Protein AF-U1ZFM5-F1 (afdb_monomer_lite)

Foldseek 3Di:
DAQWDDDPPDIDGAEDEDECDPDWDFPQDDVNHTYTYYNFDPDPPRSVLRVLVSVCVVVVHDSVSDDDPDD

Radius of gyration: 11.8 Å; chains: 1; bounding box: 30×27×23 Å

Secondary structure (DSSP, 8-state):
--SEEEETTEEEE-EEEE-S-SS-EEEEEETTEEEEE-SS-S-TTHHHHHHHHHHHHHHT--GGG---S--

Sequence (71 aa):
MSWYRWDGEDLILDCHLQPKASSDAFAGLHGDRLKIRLTAPPVEGQANAQLQTFLAKAFGVAKSQVSLESG

pLDDT: mean 89.82, std 7.25, range [65.06, 96.12]

Structure (mmCIF, N/CA/C/O backbone):
data_AF-U1ZFM5-F1
#
_entry.id   AF-U1ZFM5-F1
#
loop_
_atom_site.group_PDB
_atom_site.id
_atom_site.type_symbol
_atom_site.label_atom_id
_atom_site.label_alt_id
_atom_site.label_comp_id
_atom_site.label_asym_id
_atom_site.label_entity_id
_atom_site.label_seq_id
_atom_site.pdbx_PDB_ins_code
_atom_site.Cartn_x
_atom_site.Cartn_y
_atom_site.Cartn_z
_atom_site.occupancy
_atom_site.B_iso_or_equiv
_atom_site.auth_seq_id
_atom_site.auth_comp_id
_atom_site.auth_asym_id
_atom_site.auth_atom_id
_atom_site.pdbx_PDB_model_num
ATOM 1 N N . MET A 1 1 ? -5.601 -18.091 -1.990 1.00 66.56 1 MET A N 1
ATOM 2 C CA . MET A 1 1 ? -6.277 -17.306 -0.930 1.00 66.56 1 MET A CA 1
ATOM 3 C C . MET A 1 1 ? -6.702 -15.961 -1.513 1.00 66.56 1 MET A C 1
ATOM 5 O O . MET A 1 1 ? -6.206 -15.594 -2.570 1.00 66.56 1 MET A O 1
ATOM 9 N N . SER A 1 2 ? -7.633 -15.239 -0.886 1.00 86.88 2 SER A N 1
ATOM 10 C CA . SER A 1 2 ? -7.952 -13.866 -1.308 1.00 86.88 2 SER A CA 1
ATOM 11 C C . SER A 1 2 ? -6.935 -12.895 -0.707 1.00 86.88 2 SER A C 1
ATOM 13 O O . SER A 1 2 ? -6.617 -13.010 0.469 1.00 86.88 2 SER A O 1
ATOM 15 N N . TRP A 1 3 ? -6.462 -11.931 -1.498 1.00 92.75 3 TRP A N 1
ATOM 16 C CA . TRP A 1 3 ? -5.549 -10.847 -1.086 1.00 92.75 3 TRP A CA 1
ATOM 17 C C . TRP A 1 3 ? -6.244 -9.757 -0.253 1.00 92.75 3 TRP A C 1
ATOM 19 O O . TRP A 1 3 ? -5.665 -8.710 0.028 1.00 92.75 3 TRP A O 1
ATOM 29 N N . TYR A 1 4 ? -7.511 -9.971 0.092 1.00 94.62 4 TYR A N 1
ATOM 30 C CA . TYR A 1 4 ? -8.305 -9.087 0.921 1.00 94.62 4 TYR A CA 1
ATOM 31 C C . TYR A 1 4 ? -9.292 -9.893 1.758 1.00 94.62 4 TYR A C 1
ATOM 33 O O . TYR A 1 4 ? -9.710 -10.993 1.372 1.00 94.62 4 TYR A O 1
ATOM 41 N N . ARG A 1 5 ? -9.704 -9.308 2.878 1.00 95.00 5 ARG A N 1
ATOM 42 C CA . ARG A 1 5 ? -10.825 -9.776 3.694 1.00 95.00 5 ARG A CA 1
ATOM 43 C C . ARG A 1 5 ? -11.535 -8.586 4.327 1.00 95.00 5 ARG A C 1
ATOM 45 O O . ARG A 1 5 ? -10.921 -7.548 4.540 1.00 95.00 5 ARG A O 1
ATOM 52 N N . TRP A 1 6 ? -12.809 -8.768 4.638 1.00 94.81 6 TRP A N 1
ATOM 53 C CA . TRP A 1 6 ? -13.554 -7.838 5.477 1.00 94.81 6 TRP A CA 1
ATOM 54 C C . TRP A 1 6 ? -13.496 -8.313 6.925 1.00 94.81 6 TRP A C 1
ATOM 56 O O . TRP A 1 6 ? -13.684 -9.506 7.178 1.00 94.81 6 TRP A O 1
ATOM 66 N N . ASP A 1 7 ? -13.237 -7.391 7.843 1.00 94.62 7 ASP A N 1
ATOM 67 C CA . ASP A 1 7 ? -13.333 -7.595 9.285 1.00 94.62 7 ASP A CA 1
ATOM 68 C C . ASP A 1 7 ? -14.282 -6.538 9.858 1.00 94.62 7 ASP A C 1
ATOM 70 O O . ASP A 1 7 ? -13.934 -5.369 10.000 1.00 94.62 7 ASP A O 1
ATOM 74 N N . GLY A 1 8 ? -15.543 -6.923 10.070 1.00 95.06 8 GLY A N 1
ATOM 75 C CA . GLY A 1 8 ? -16.607 -5.967 10.372 1.00 95.06 8 GLY A CA 1
ATOM 76 C C . GLY A 1 8 ? -16.782 -4.937 9.250 1.00 95.06 8 GLY A C 1
ATOM 77 O O . GLY A 1 8 ? -17.167 -5.291 8.135 1.00 95.06 8 GLY A O 1
ATOM 78 N N . GLU A 1 9 ? -16.519 -3.668 9.564 1.00 93.19 9 GLU A N 1
AT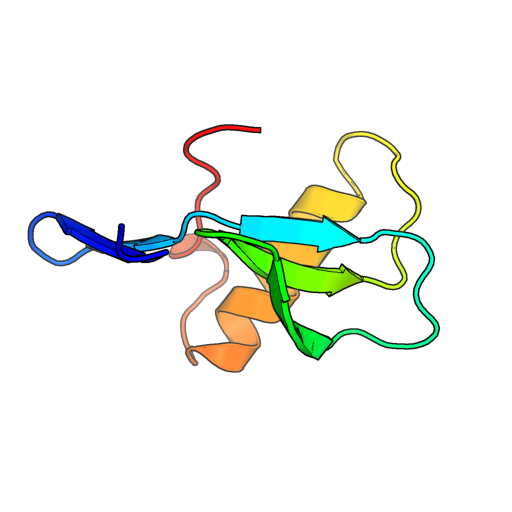OM 79 C CA . GLU A 1 9 ? -16.599 -2.536 8.628 1.00 93.19 9 GLU A CA 1
ATOM 80 C C . GLU A 1 9 ? -15.253 -2.228 7.943 1.00 93.19 9 GLU A C 1
ATOM 82 O O . GLU A 1 9 ? -15.207 -1.409 7.022 1.00 93.19 9 GLU A O 1
ATOM 87 N N . ASP A 1 10 ? -14.174 -2.912 8.337 1.00 94.50 10 ASP A N 1
ATOM 88 C CA . ASP A 1 10 ? -12.822 -2.658 7.848 1.00 94.50 10 ASP A CA 1
ATOM 89 C C . ASP A 1 10 ? -12.438 -3.603 6.699 1.00 94.50 10 ASP A C 1
ATOM 91 O O . ASP A 1 10 ? -12.643 -4.820 6.745 1.00 94.50 10 ASP A O 1
ATOM 95 N N . LEU A 1 11 ? -11.832 -3.042 5.649 1.00 95.44 11 LEU A N 1
ATOM 96 C CA . LEU A 1 11 ? -11.251 -3.799 4.540 1.00 95.44 11 LEU A CA 1
ATOM 97 C C . LEU A 1 11 ? -9.755 -4.006 4.780 1.00 95.44 11 LEU A C 1
ATOM 99 O O . LEU A 1 11 ? -8.955 -3.080 4.637 1.00 95.44 11 LEU A O 1
ATOM 103 N N . ILE A 1 12 ? -9.364 -5.245 5.065 1.00 94.69 12 ILE A N 1
ATOM 104 C CA . ILE A 1 12 ? -7.964 -5.624 5.255 1.00 94.69 12 ILE A CA 1
ATOM 105 C C . ILE A 1 12 ? -7.392 -6.112 3.924 1.00 94.69 12 ILE A C 1
ATOM 107 O O . ILE A 1 12 ? -7.956 -7.004 3.286 1.00 94.69 12 ILE A O 1
ATOM 111 N N . LEU A 1 13 ? -6.256 -5.539 3.517 1.00 94.12 13 LEU A N 1
ATOM 112 C CA . LEU A 1 13 ? -5.570 -5.846 2.262 1.00 94.12 13 LEU A CA 1
ATOM 113 C C . LEU A 1 13 ? -4.186 -6.446 2.520 1.00 94.12 13 LEU A C 1
ATOM 115 O O . LEU A 1 13 ? -3.308 -5.785 3.076 1.00 94.12 13 LEU A O 1
ATOM 119 N N . ASP A 1 14 ? -3.946 -7.648 2.008 1.00 93.94 14 ASP A N 1
ATOM 120 C CA . ASP A 1 14 ? -2.619 -8.252 1.991 1.00 93.94 14 ASP A CA 1
ATOM 121 C C . ASP A 1 14 ? -1.841 -7.727 0.781 1.00 93.94 14 ASP A C 1
ATOM 123 O O . ASP A 1 14 ? -2.051 -8.144 -0.362 1.00 93.94 14 ASP A O 1
ATOM 127 N N . CYS A 1 15 ? -0.933 -6.784 1.028 1.00 91.75 15 CYS A N 1
ATOM 128 C CA . CYS A 1 15 ? -0.219 -6.067 -0.025 1.00 91.75 15 CYS A CA 1
ATOM 129 C C . CYS A 1 15 ? 1.236 -6.537 -0.183 1.00 91.75 15 CYS A C 1
ATOM 131 O O . CYS A 1 15 ? 1.914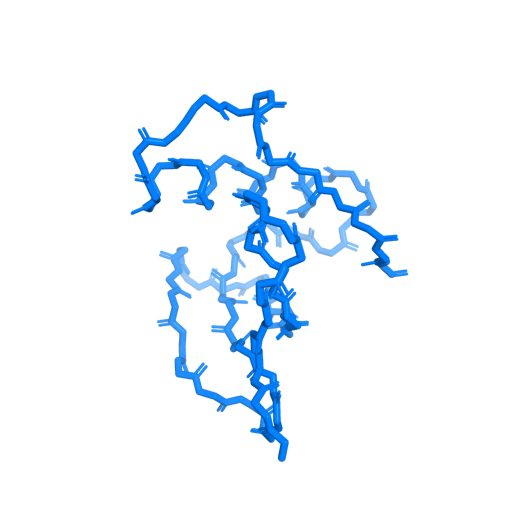 -6.922 0.770 1.00 91.75 15 CYS A O 1
ATOM 133 N N . HIS A 1 16 ? 1.746 -6.461 -1.410 1.00 91.81 16 HIS A N 1
ATOM 134 C CA . HIS A 1 16 ? 3.164 -6.589 -1.724 1.00 91.81 16 HIS A CA 1
ATOM 135 C C . HIS A 1 16 ? 3.664 -5.278 -2.333 1.00 91.81 16 HIS A C 1
ATOM 137 O O . HIS A 1 16 ? 3.295 -4.922 -3.457 1.00 91.81 16 HIS A O 1
ATOM 143 N N . LEU A 1 17 ? 4.499 -4.557 -1.585 1.00 90.56 17 LEU A N 1
ATOM 144 C CA . LEU A 1 17 ? 5.030 -3.266 -2.008 1.00 90.56 17 LEU A CA 1
ATOM 145 C C . LEU A 1 17 ? 6.262 -3.451 -2.891 1.00 90.56 17 LEU A C 1
ATOM 147 O O . LEU A 1 17 ? 7.231 -4.099 -2.503 1.00 90.56 17 LEU A O 1
ATOM 151 N N . GLN A 1 18 ? 6.242 -2.827 -4.065 1.00 90.56 18 GLN A N 1
ATOM 152 C CA . GLN A 1 18 ? 7.397 -2.696 -4.940 1.00 90.56 18 GLN A CA 1
ATOM 153 C C . GLN A 1 18 ? 7.864 -1.227 -4.934 1.00 90.56 18 GLN A C 1
ATOM 155 O O . GLN A 1 18 ? 7.293 -0.408 -5.662 1.00 90.56 18 GLN A O 1
ATOM 160 N N . PRO A 1 19 ? 8.883 -0.886 -4.129 1.00 88.88 19 PRO A N 1
ATOM 161 C CA . PRO A 1 19 ? 9.453 0.458 -4.071 1.00 88.88 19 PRO A CA 1
ATOM 162 C C . PRO A 1 19 ? 10.258 0.781 -5.340 1.00 88.88 19 PRO A C 1
ATOM 164 O O . PRO A 1 19 ? 10.532 -0.104 -6.159 1.00 88.88 19 PRO A O 1
ATOM 167 N N . LYS A 1 20 ? 10.693 2.043 -5.478 1.00 87.00 20 LYS A N 1
ATOM 168 C CA . LYS A 1 20 ? 11.488 2.543 -6.623 1.00 87.00 20 LYS A CA 1
ATOM 169 C C . LYS A 1 20 ? 10.814 2.322 -7.987 1.00 87.00 20 LYS A C 1
ATOM 171 O O . LYS A 1 20 ? 11.483 2.087 -8.994 1.00 87.00 20 LYS A O 1
ATOM 176 N N . ALA A 1 21 ? 9.487 2.363 -8.031 1.00 89.88 21 ALA A N 1
ATOM 177 C CA . ALA A 1 21 ? 8.753 2.328 -9.287 1.00 89.88 21 ALA A CA 1
ATOM 178 C C . ALA A 1 21 ? 8.812 3.683 -10.009 1.00 89.88 21 ALA A C 1
ATOM 180 O O . ALA A 1 21 ? 9.106 4.713 -9.411 1.00 89.88 21 ALA A O 1
ATOM 181 N N . SER A 1 22 ? 8.486 3.692 -11.302 1.00 90.31 22 SER A N 1
ATOM 182 C CA . SER A 1 22 ? 8.366 4.927 -12.088 1.00 90.31 22 SER A CA 1
ATOM 183 C C . SER A 1 22 ? 7.091 5.724 -11.785 1.00 90.31 22 SER A C 1
ATOM 185 O O . SER A 1 22 ? 7.004 6.894 -12.142 1.00 90.31 22 SER A O 1
ATOM 187 N N . SER A 1 23 ? 6.089 5.095 -11.166 1.00 89.88 23 SER A N 1
ATOM 188 C CA . SER A 1 23 ? 4.808 5.706 -10.792 1.00 89.88 23 SER A CA 1
ATOM 189 C C . SER A 1 23 ? 4.100 4.890 -9.707 1.00 89.88 23 SER A C 1
ATOM 191 O O . SER A 1 23 ? 4.356 3.689 -9.564 1.00 89.88 23 SER A O 1
ATOM 193 N N . ASP A 1 24 ? 3.193 5.550 -8.984 1.00 92.38 24 ASP A N 1
ATOM 194 C CA . ASP A 1 24 ? 2.332 4.924 -7.981 1.00 92.38 24 ASP A CA 1
ATOM 195 C C . ASP A 1 24 ? 1.133 4.263 -8.657 1.00 92.38 24 ASP A C 1
ATOM 197 O O . ASP A 1 24 ? 0.323 4.938 -9.297 1.00 92.38 24 ASP A O 1
ATOM 201 N N . ALA A 1 25 ? 1.023 2.940 -8.548 1.00 94.81 25 ALA A N 1
ATOM 202 C CA . ALA A 1 25 ? -0.050 2.199 -9.201 1.00 94.81 25 ALA A CA 1
ATOM 203 C C . ALA A 1 25 ? -0.273 0.811 -8.597 1.00 94.81 25 ALA A C 1
ATOM 205 O O . ALA A 1 25 ? 0.673 0.117 -8.209 1.00 94.81 25 ALA A O 1
ATOM 206 N N . PHE A 1 26 ? -1.521 0.346 -8.663 1.00 94.94 26 PHE A N 1
ATOM 207 C CA . PHE A 1 26 ? -1.827 -1.075 -8.540 1.00 94.94 26 PHE A CA 1
ATOM 208 C C . PHE A 1 26 ? -1.201 -1.822 -9.723 1.00 94.94 26 PHE A C 1
ATOM 210 O O . PHE A 1 26 ? -1.343 -1.426 -10.880 1.00 94.94 26 PHE A O 1
ATOM 217 N N . ALA A 1 27 ? -0.466 -2.887 -9.431 1.00 94.31 27 ALA A N 1
ATOM 218 C CA . ALA A 1 27 ? 0.307 -3.648 -10.409 1.00 94.31 27 ALA A CA 1
ATOM 219 C C . ALA A 1 27 ? -0.215 -5.083 -10.575 1.00 94.31 27 ALA A C 1
ATOM 221 O O . ALA A 1 27 ? 0.535 -5.966 -10.989 1.00 94.31 27 ALA A O 1
ATOM 222 N N . GLY A 1 28 ? -1.488 -5.307 -10.239 1.00 93.19 28 GLY A N 1
ATOM 223 C CA . GLY A 1 28 ? -2.120 -6.622 -10.245 1.00 93.19 28 GLY A CA 1
ATOM 224 C C . GLY A 1 28 ? -1.756 -7.442 -9.010 1.00 93.19 28 GLY A C 1
ATOM 225 O O . GLY A 1 28 ? -1.517 -6.891 -7.938 1.00 93.19 28 GLY A O 1
ATOM 226 N N . LEU A 1 29 ? -1.730 -8.763 -9.161 1.00 94.12 29 LEU A N 1
ATOM 227 C CA . LEU A 1 29 ? -1.418 -9.689 -8.076 1.00 94.12 29 LEU A CA 1
ATOM 228 C C . LEU A 1 29 ? 0.034 -10.158 -8.142 1.00 94.12 29 LEU A C 1
ATOM 230 O O . LEU A 1 29 ? 0.600 -10.360 -9.218 1.00 94.12 29 LEU A O 1
ATOM 234 N N . HIS A 1 30 ? 0.628 -10.348 -6.971 1.00 90.81 30 HIS A N 1
ATOM 235 C CA . HIS A 1 30 ? 1.902 -11.025 -6.786 1.00 90.81 30 HIS A CA 1
ATOM 236 C C . HIS A 1 30 ? 1.672 -12.230 -5.872 1.00 90.81 30 HIS A C 1
ATOM 238 O O . HIS A 1 30 ? 1.619 -12.088 -4.651 1.00 90.81 30 HIS A O 1
ATOM 244 N N . GLY A 1 31 ? 1.468 -13.405 -6.474 1.00 89.81 31 GLY A N 1
ATOM 245 C CA . GLY A 1 31 ? 0.950 -14.569 -5.751 1.00 89.81 31 GLY A CA 1
ATOM 246 C C . GLY A 1 31 ? -0.446 -14.277 -5.197 1.00 89.81 31 GLY A C 1
ATOM 247 O O . GLY A 1 31 ? -1.304 -13.780 -5.924 1.00 89.81 31 GLY A O 1
ATOM 248 N N . ASP A 1 32 ? -0.643 -14.518 -3.902 1.00 91.38 32 ASP A N 1
ATOM 249 C CA . ASP A 1 32 ? -1.893 -14.239 -3.179 1.00 91.38 32 ASP A CA 1
ATOM 250 C C . ASP A 1 32 ? -1.954 -12.822 -2.566 1.00 91.38 32 ASP A C 1
ATOM 252 O O . ASP A 1 32 ? -2.747 -12.585 -1.659 1.00 91.38 32 ASP A O 1
ATOM 256 N N . ARG A 1 33 ? -1.111 -11.874 -3.008 1.00 93.19 33 ARG A N 1
ATOM 257 C CA . ARG A 1 33 ? -1.068 -10.496 -2.476 1.00 93.19 33 ARG A CA 1
ATOM 258 C C . ARG A 1 33 ? -1.310 -9.445 -3.551 1.00 93.19 33 ARG A C 1
ATOM 260 O O . ARG A 1 33 ? -0.879 -9.600 -4.697 1.00 93.19 33 ARG A O 1
ATOM 267 N N . LEU A 1 34 ? -1.929 -8.331 -3.171 1.00 94.00 34 LEU A N 1
ATOM 268 C CA . LEU A 1 34 ? -2.117 -7.175 -4.040 1.00 94.00 34 LEU A CA 1
ATOM 269 C C . LEU A 1 34 ? -0.789 -6.445 -4.239 1.00 94.00 34 LEU A C 1
ATOM 271 O O . LEU A 1 34 ? -0.222 -5.876 -3.306 1.00 94.00 34 LEU A O 1
ATOM 275 N N . LYS A 1 35 ? -0.281 -6.431 -5.468 1.00 94.56 35 LYS A N 1
ATOM 276 C CA . LYS A 1 35 ? 0.967 -5.750 -5.790 1.00 94.56 35 LYS A CA 1
ATOM 277 C C . LYS A 1 35 ? 0.728 -4.254 -5.947 1.00 94.56 35 LYS A C 1
ATOM 279 O O . LYS A 1 35 ? -0.044 -3.830 -6.809 1.00 94.56 35 LYS A O 1
ATOM 284 N N . ILE A 1 36 ? 1.457 -3.451 -5.181 1.00 94.38 36 ILE A N 1
ATOM 285 C CA . ILE A 1 36 ? 1.411 -1.990 -5.258 1.00 94.38 36 ILE A CA 1
ATOM 286 C C . ILE A 1 36 ? 2.813 -1.480 -5.552 1.00 94.38 36 ILE A C 1
ATOM 288 O O . ILE A 1 36 ? 3.769 -1.788 -4.844 1.00 94.38 36 ILE A O 1
ATOM 292 N N . ARG A 1 37 ? 2.941 -0.710 -6.627 1.00 94.06 37 ARG A N 1
ATOM 293 C CA . ARG A 1 37 ? 4.177 -0.023 -6.994 1.00 94.06 37 ARG A CA 1
ATOM 294 C C . ARG A 1 37 ? 4.162 1.371 -6.392 1.00 94.06 37 ARG A C 1
ATOM 296 O O . ARG A 1 37 ? 3.161 2.061 -6.547 1.00 94.06 37 ARG A O 1
ATOM 303 N N . LEU A 1 38 ? 5.256 1.758 -5.740 1.00 92.25 38 LEU A N 1
ATOM 304 C CA . LEU A 1 38 ? 5.440 3.091 -5.167 1.00 92.25 38 LEU A CA 1
ATOM 305 C C . LEU A 1 38 ? 6.766 3.684 -5.638 1.00 92.25 38 LEU A C 1
ATOM 307 O O . LEU A 1 38 ? 7.774 2.975 -5.735 1.00 92.25 38 LEU A O 1
ATOM 311 N N . THR A 1 39 ? 6.777 4.985 -5.915 1.00 91.12 39 THR A N 1
ATOM 312 C CA . THR A 1 39 ? 8.012 5.714 -6.249 1.00 91.12 39 THR A CA 1
ATOM 313 C C . THR A 1 39 ? 8.917 5.904 -5.031 1.00 91.12 39 THR A C 1
ATOM 315 O O . THR A 1 39 ? 10.134 6.016 -5.196 1.00 91.12 39 THR A O 1
ATOM 318 N N . ALA A 1 40 ? 8.348 5.880 -3.817 1.00 84.69 40 ALA A N 1
ATOM 319 C CA . ALA A 1 40 ? 9.088 6.018 -2.567 1.00 84.69 40 ALA A CA 1
ATOM 320 C C . ALA A 1 40 ? 10.274 5.038 -2.474 1.00 84.69 40 ALA A C 1
ATOM 322 O O . ALA A 1 40 ? 10.165 3.865 -2.867 1.00 84.69 40 ALA A O 1
ATOM 323 N N . PRO A 1 41 ? 11.410 5.485 -1.905 1.00 78.25 41 PRO A N 1
ATOM 324 C CA . PRO A 1 41 ? 12.487 4.581 -1.539 1.00 78.25 41 PRO A CA 1
ATOM 325 C C . PRO A 1 41 ? 12.028 3.633 -0.411 1.00 78.25 41 PRO A C 1
ATOM 327 O O . PRO A 1 41 ? 11.156 3.998 0.378 1.00 78.25 41 PRO A O 1
ATOM 330 N N . PRO A 1 42 ? 12.638 2.437 -0.277 1.00 73.69 42 PRO A N 1
ATOM 331 C CA . PRO A 1 42 ? 12.347 1.477 0.794 1.00 73.69 42 PRO A CA 1
ATOM 332 C C . PRO A 1 42 ? 12.957 1.911 2.135 1.00 73.69 42 PRO A C 1
ATOM 334 O O . PRO A 1 42 ? 13.583 1.118 2.830 1.00 73.69 42 PRO A O 1
ATOM 337 N N . VAL A 1 43 ? 12.861 3.197 2.464 1.00 77.81 43 VAL A N 1
ATOM 338 C CA . VAL A 1 43 ? 13.252 3.713 3.771 1.00 77.81 43 VAL A CA 1
ATOM 339 C C . VAL A 1 43 ? 12.022 3.634 4.659 1.00 77.81 43 VAL A C 1
ATOM 341 O O . VAL A 1 43 ? 10.945 4.112 4.281 1.00 77.81 43 VAL A O 1
ATOM 344 N N . GLU A 1 44 ? 12.195 3.011 5.821 1.00 65.06 44 GLU A N 1
ATOM 345 C CA . GLU A 1 44 ? 11.162 2.872 6.841 1.00 65.06 44 GLU A CA 1
ATOM 346 C C . GLU A 1 44 ? 10.484 4.231 7.098 1.00 65.06 44 GLU A C 1
ATOM 348 O O . GLU A 1 44 ? 11.140 5.262 7.249 1.00 65.06 44 GLU A O 1
ATOM 353 N N . GLY A 1 45 ? 9.150 4.255 7.040 1.00 73.94 45 GLY A N 1
ATOM 354 C CA . GLY A 1 45 ? 8.335 5.464 7.205 1.00 73.94 45 GLY A CA 1
ATOM 355 C C . GLY A 1 45 ? 7.951 6.192 5.908 1.00 73.94 45 GLY A C 1
ATOM 356 O O . GLY A 1 45 ? 6.786 6.568 5.764 1.00 73.94 45 GLY A O 1
ATOM 357 N N . GLN A 1 46 ? 8.851 6.342 4.928 1.00 78.62 46 GLN A N 1
ATOM 358 C CA . GLN A 1 46 ? 8.523 7.055 3.675 1.00 78.62 46 GLN A CA 1
ATOM 359 C C . GLN A 1 46 ? 7.609 6.229 2.764 1.00 78.62 46 GLN A C 1
ATOM 361 O O . GLN A 1 46 ? 6.585 6.730 2.295 1.00 78.62 46 GLN A O 1
ATOM 366 N N . ALA A 1 47 ? 7.930 4.945 2.577 1.00 80.62 47 ALA A N 1
ATOM 367 C CA . ALA A 1 47 ? 7.087 4.028 1.810 1.00 80.62 47 ALA A CA 1
ATOM 368 C C . ALA A 1 47 ? 5.690 3.874 2.437 1.00 80.62 47 ALA A C 1
ATOM 370 O O . ALA A 1 47 ? 4.687 3.889 1.729 1.00 80.62 47 ALA A O 1
ATOM 371 N N . ASN A 1 48 ? 5.620 3.819 3.769 1.00 85.44 48 ASN A N 1
ATOM 372 C CA . ASN A 1 48 ? 4.377 3.662 4.525 1.00 85.44 48 ASN A CA 1
ATO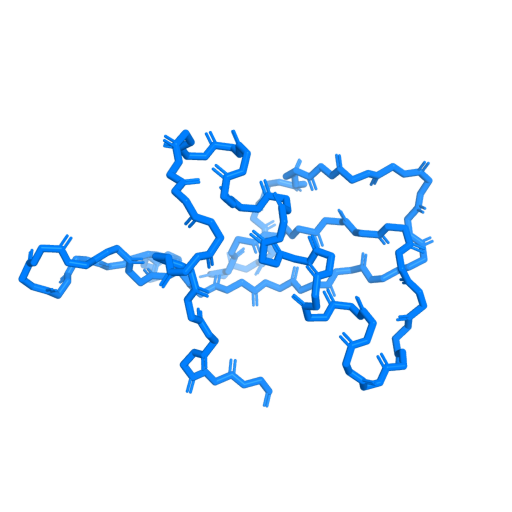M 373 C C . ASN A 1 48 ? 3.471 4.895 4.407 1.00 85.44 48 ASN A C 1
ATOM 375 O O . ASN A 1 48 ? 2.279 4.770 4.130 1.00 85.44 48 ASN A O 1
ATOM 379 N N . ALA A 1 49 ? 4.034 6.097 4.558 1.00 88.06 49 ALA A N 1
ATOM 380 C CA . ALA A 1 49 ? 3.278 7.338 4.413 1.00 88.06 49 ALA A CA 1
ATOM 381 C C . ALA A 1 49 ? 2.732 7.519 2.987 1.00 88.06 49 ALA A C 1
ATOM 383 O O . ALA A 1 49 ? 1.598 7.982 2.808 1.00 88.06 49 ALA A O 1
ATOM 384 N N . GLN A 1 50 ? 3.523 7.142 1.979 1.00 89.75 50 GLN A N 1
ATOM 385 C CA . GLN A 1 50 ? 3.102 7.198 0.584 1.00 89.75 50 GLN A CA 1
ATOM 386 C C . GLN A 1 50 ? 2.041 6.140 0.279 1.00 89.75 50 GLN A C 1
ATOM 388 O O . GLN A 1 50 ? 1.041 6.467 -0.354 1.00 89.75 50 GLN A 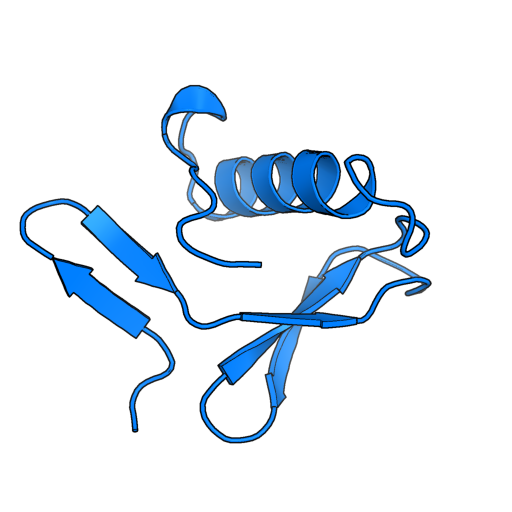O 1
ATOM 393 N N . LEU A 1 51 ? 2.190 4.920 0.803 1.00 90.62 51 LEU A N 1
ATOM 394 C CA . LEU A 1 51 ? 1.179 3.870 0.699 1.00 90.62 51 LEU A CA 1
ATOM 395 C C . LEU A 1 51 ? -0.162 4.321 1.282 1.00 90.62 51 LEU A C 1
ATOM 397 O O . LEU A 1 51 ? -1.178 4.233 0.599 1.00 90.62 51 LEU A O 1
ATOM 401 N N . GLN A 1 52 ? -0.169 4.844 2.510 1.00 92.31 52 GLN A N 1
ATOM 402 C CA . GLN A 1 52 ? -1.391 5.340 3.151 1.00 92.31 52 GLN A CA 1
ATOM 403 C C . GLN A 1 52 ? -2.064 6.426 2.311 1.00 92.31 52 GLN A C 1
ATOM 405 O O . GLN A 1 52 ? -3.276 6.412 2.124 1.00 92.31 52 GLN A O 1
ATOM 410 N N . THR A 1 53 ? -1.272 7.353 1.768 1.00 92.75 53 THR A N 1
ATOM 411 C CA . THR A 1 53 ? -1.775 8.437 0.913 1.00 92.75 53 THR A CA 1
ATOM 412 C C . THR A 1 53 ? -2.343 7.897 -0.401 1.00 92.75 53 THR A C 1
ATOM 414 O O . THR A 1 53 ? -3.408 8.331 -0.841 1.00 92.75 53 THR A O 1
ATOM 417 N N . PHE A 1 54 ? -1.660 6.929 -1.013 1.00 93.56 54 PHE A N 1
ATOM 418 C CA . PHE A 1 54 ? -2.093 6.272 -2.240 1.00 93.56 54 PHE A CA 1
ATOM 419 C C . PHE A 1 54 ? -3.410 5.514 -2.039 1.00 93.56 54 PHE A C 1
ATOM 421 O O . PHE A 1 54 ? -4.350 5.723 -2.805 1.00 93.56 54 PHE A O 1
ATOM 428 N N . LEU A 1 55 ? -3.507 4.697 -0.986 1.00 94.50 55 LEU A N 1
ATOM 429 C CA . LEU A 1 55 ? -4.715 3.936 -0.661 1.00 94.50 55 LEU A CA 1
ATOM 430 C C . LEU A 1 55 ? -5.876 4.864 -0.296 1.00 94.50 55 LEU A C 1
ATOM 432 O O . LEU A 1 55 ? -6.960 4.713 -0.849 1.00 94.50 55 LEU A O 1
ATOM 436 N N . ALA A 1 56 ? -5.646 5.872 0.551 1.00 95.75 56 ALA A N 1
ATOM 437 C CA . ALA A 1 56 ? -6.674 6.843 0.924 1.00 95.75 56 ALA A CA 1
ATOM 438 C C . ALA A 1 56 ? -7.285 7.517 -0.312 1.00 95.75 56 ALA A C 1
ATOM 440 O O . ALA A 1 56 ? -8.505 7.581 -0.461 1.00 95.75 56 ALA A O 1
ATOM 441 N N . LYS A 1 57 ? -6.436 7.936 -1.259 1.00 95.31 57 LYS A N 1
ATOM 442 C CA . LYS A 1 57 ? -6.884 8.507 -2.532 1.00 95.31 57 LYS A CA 1
ATOM 443 C C . LYS A 1 57 ? -7.626 7.489 -3.403 1.00 95.31 57 LYS A C 1
ATOM 445 O O . LYS A 1 57 ? -8.633 7.848 -4.003 1.00 95.31 57 LYS A O 1
ATOM 450 N N . ALA A 1 58 ? -7.134 6.254 -3.495 1.00 94.25 58 ALA A N 1
ATOM 451 C CA . ALA A 1 58 ? -7.737 5.208 -4.319 1.00 94.25 58 ALA A CA 1
ATOM 452 C C . ALA A 1 58 ? -9.131 4.790 -3.824 1.00 94.25 58 ALA A C 1
ATOM 454 O O . ALA A 1 58 ? -10.019 4.561 -4.640 1.00 94.25 58 ALA A O 1
ATOM 455 N N . PHE A 1 59 ? -9.322 4.725 -2.505 1.00 93.75 59 PHE A N 1
ATOM 456 C CA . PHE A 1 59 ? -10.587 4.335 -1.878 1.00 93.75 59 PHE A CA 1
ATOM 457 C C . PHE A 1 59 ? -11.499 5.521 -1.534 1.00 93.75 59 PHE A C 1
ATOM 459 O O . PHE A 1 59 ? -12.629 5.314 -1.106 1.00 93.75 59 PHE A O 1
ATOM 466 N N . GLY A 1 60 ? -11.040 6.761 -1.735 1.00 95.56 60 GLY A N 1
ATOM 467 C CA . GLY A 1 60 ? -11.824 7.964 -1.445 1.00 95.56 60 GLY A CA 1
ATOM 468 C C . GLY A 1 60 ? -12.063 8.196 0.050 1.00 95.56 60 GLY A C 1
ATOM 469 O O . GLY A 1 60 ? -13.060 8.811 0.420 1.00 95.56 60 GLY A O 1
ATOM 470 N N . VAL A 1 61 ? -11.161 7.709 0.903 1.00 96.12 61 VAL A N 1
ATOM 471 C CA . VAL A 1 61 ? -11.247 7.820 2.367 1.00 96.12 61 VAL A CA 1
ATOM 472 C C . VAL A 1 61 ? -10.213 8.806 2.911 1.00 96.12 61 VAL A C 1
ATOM 474 O O . VAL A 1 61 ? -9.239 9.161 2.243 1.00 96.12 61 VAL A O 1
ATOM 477 N N . ALA A 1 62 ? -10.402 9.264 4.149 1.00 95.19 62 ALA A N 1
ATOM 478 C CA . ALA A 1 62 ? -9.401 10.081 4.827 1.00 95.19 62 ALA A CA 1
ATOM 479 C C . ALA A 1 62 ? -8.135 9.260 5.126 1.00 95.19 62 ALA A C 1
ATOM 481 O O . ALA A 1 62 ? -8.211 8.073 5.426 1.00 95.19 62 ALA A O 1
ATOM 482 N N . LYS A 1 63 ? -6.957 9.901 5.138 1.00 91.31 63 LYS A N 1
ATOM 483 C CA . LYS A 1 63 ? -5.692 9.228 5.496 1.00 91.31 63 LYS A CA 1
ATOM 484 C C . LYS A 1 63 ? -5.739 8.578 6.889 1.00 91.31 63 LYS A C 1
ATOM 486 O O . LYS A 1 63 ? -5.111 7.551 7.098 1.00 91.31 63 LYS A O 1
ATOM 491 N N . SER A 1 64 ? -6.498 9.153 7.824 1.00 93.75 64 SER A N 1
ATOM 492 C CA . SER A 1 64 ? -6.717 8.606 9.171 1.00 93.75 64 SER A CA 1
ATOM 493 C C . SER A 1 64 ? -7.528 7.306 9.199 1.00 93.75 64 SER A C 1
ATOM 495 O O . SER A 1 64 ? -7.557 6.652 10.233 1.00 93.75 64 SER A O 1
ATOM 497 N N . GLN A 1 65 ? -8.186 6.940 8.096 1.00 93.88 65 GLN A N 1
ATOM 498 C CA . GLN A 1 65 ? -8.928 5.684 7.932 1.00 93.88 65 GLN A CA 1
ATOM 499 C C . GLN A 1 65 ? -8.072 4.587 7.282 1.00 93.88 65 GLN A C 1
ATOM 501 O O . GLN A 1 65 ? -8.581 3.529 6.940 1.00 93.88 65 GLN A O 1
ATOM 506 N N . VAL A 1 66 ? -6.776 4.839 7.068 1.00 94.38 66 VAL A N 1
ATOM 507 C CA . VAL A 1 66 ? -5.845 3.857 6.508 1.00 94.38 66 VAL A CA 1
ATOM 508 C C . VAL A 1 66 ? -4.745 3.581 7.525 1.00 94.38 66 VAL A C 1
ATOM 510 O O . VAL A 1 66 ? -3.868 4.418 7.754 1.00 94.38 66 VAL A O 1
ATOM 513 N N . SER A 1 67 ? -4.773 2.391 8.117 1.00 92.25 67 SER A N 1
ATOM 514 C CA . SER A 1 67 ? -3.757 1.890 9.044 1.00 92.25 67 SER A CA 1
ATOM 515 C C . SER A 1 67 ? -2.882 0.820 8.385 1.00 92.25 67 SER A C 1
ATOM 517 O O . SER A 1 67 ? -3.232 0.224 7.368 1.00 92.25 67 SER A O 1
ATOM 519 N N . LEU A 1 68 ? -1.692 0.609 8.951 1.00 89.75 68 LEU A N 1
ATOM 520 C CA . LEU A 1 68 ? -0.839 -0.530 8.622 1.00 89.75 68 LEU A CA 1
ATOM 521 C C . LEU A 1 68 ? -0.942 -1.533 9.767 1.00 89.75 68 LEU A C 1
ATOM 523 O O . LEU A 1 68 ? -0.458 -1.252 10.859 1.00 89.75 68 LEU A O 1
ATOM 527 N N . GLU A 1 69 ? -1.569 -2.674 9.502 1.00 86.81 69 GLU A N 1
ATOM 528 C CA . GLU A 1 69 ? -1.741 -3.770 10.470 1.00 86.81 69 GLU A CA 1
ATOM 529 C C . GLU A 1 69 ? -0.438 -4.561 10.675 1.00 86.81 69 GLU A C 1
ATOM 531 O O . GLU A 1 69 ? -0.106 -4.983 11.77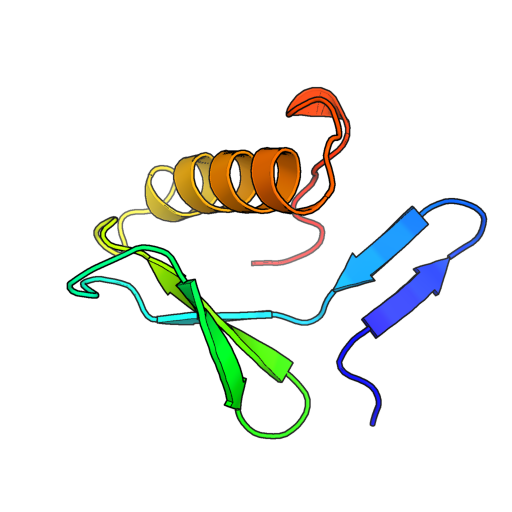9 1.00 86.81 69 GLU A O 1
ATOM 536 N N . SER A 1 70 ? 0.322 -4.755 9.595 1.00 76.62 70 SER A N 1
ATOM 537 C CA . SER A 1 70 ? 1.576 -5.511 9.589 1.00 76.62 70 SER A CA 1
ATOM 538 C C . SER A 1 70 ? 2.482 -5.033 8.455 1.00 76.62 70 SER A C 1
ATOM 540 O O . SER A 1 70 ? 1.987 -4.780 7.353 1.00 76.62 70 SER A O 1
ATOM 542 N N . GLY A 1 71 ? 3.788 -4.930 8.713 1.00 66.56 71 GLY A N 1
ATOM 543 C CA . GLY A 1 71 ? 4.814 -4.500 7.757 1.00 66.56 71 GLY A CA 1
ATOM 544 C C . GLY A 1 71 ? 6.061 -5.359 7.849 1.00 66.56 71 GLY A C 1
ATOM 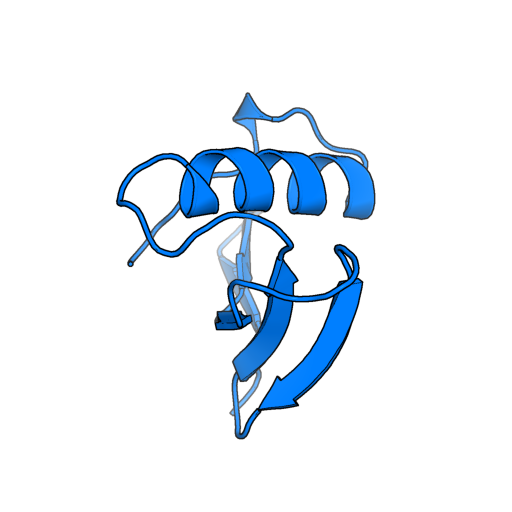545 O O . GLY A 1 71 ? 6.424 -5.715 8.991 1.00 66.56 71 GLY A O 1
#